Protein AF-A0A3D3URV8-F1 (afdb_monomer)

Radius of gyration: 14.53 Å; Cα contacts (8 Å, |Δi|>4): 110; chains: 1; bounding box: 37×33×40 Å

pLDDT: mean 91.56, std 10.28, range [40.22, 98.06]

Mean predicted aligned error: 4.38 Å

Nearest PDB structures (foldseek):
  3kn1-assembly1_A  TM=8.905E-01  e=1.229E-04  Homo sapiens

Structure (mmCIF, N/CA/C/O backbone):
data_AF-A0A3D3URV8-F1
#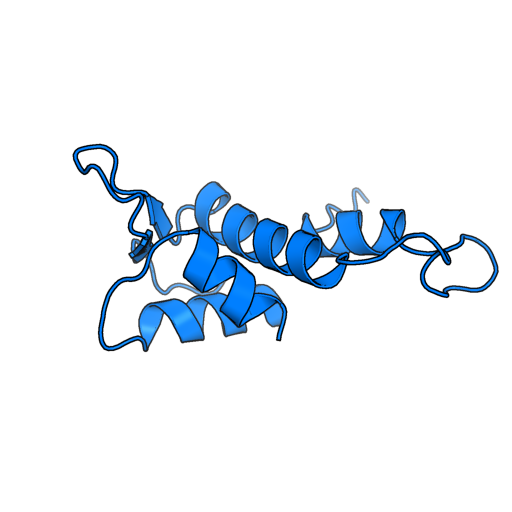
_entry.id   AF-A0A3D3URV8-F1
#
loop_
_atom_site.group_PDB
_atom_site.id
_atom_site.type_symbol
_atom_site.label_atom_id
_atom_site.label_alt_id
_atom_site.label_comp_id
_atom_site.label_asym_id
_atom_site.label_entity_id
_atom_site.label_seq_id
_atom_site.pdbx_PDB_ins_code
_atom_site.Cartn_x
_atom_site.Cartn_y
_atom_site.Cartn_z
_atom_site.occupancy
_atom_site.B_iso_or_equiv
_atom_site.auth_seq_id
_atom_site.auth_comp_id
_atom_site.auth_asym_id
_atom_site.auth_atom_id
_atom_site.pdbx_PDB_model_num
ATOM 1 N N . MET A 1 1 ? 6.564 -21.517 -14.582 1.00 40.22 1 MET A N 1
ATOM 2 C CA . MET A 1 1 ? 6.618 -20.739 -13.329 1.00 40.22 1 MET A CA 1
ATOM 3 C C . MET A 1 1 ? 5.796 -19.491 -13.571 1.00 40.22 1 MET A C 1
ATOM 5 O O . MET A 1 1 ? 6.180 -18.705 -14.425 1.00 40.22 1 MET A O 1
ATOM 9 N N . GLN A 1 2 ? 4.628 -19.362 -12.942 1.00 47.03 2 GLN A N 1
ATOM 10 C CA . GLN A 1 2 ? 3.900 -18.095 -12.953 1.00 47.03 2 GLN A CA 1
ATOM 11 C C . GLN A 1 2 ? 4.615 -17.201 -11.932 1.00 47.03 2 GLN A C 1
ATOM 13 O O . GLN A 1 2 ? 4.497 -17.445 -10.735 1.00 47.03 2 GLN A O 1
ATOM 18 N N . ASN A 1 3 ? 5.425 -16.246 -12.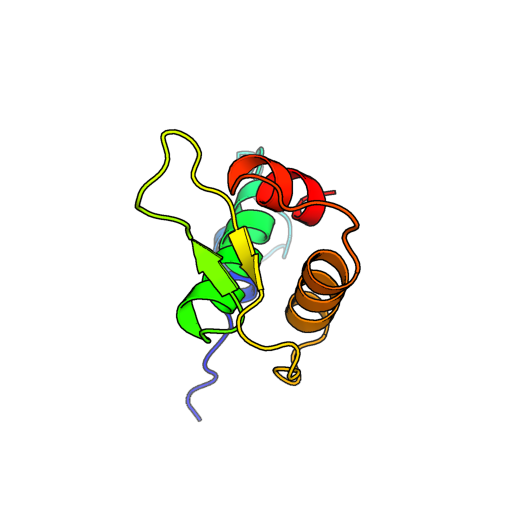391 1.00 59.62 3 ASN A N 1
ATOM 19 C CA . ASN A 1 3 ? 5.882 -15.155 -11.532 1.00 59.62 3 ASN A CA 1
ATOM 20 C C . ASN A 1 3 ? 4.673 -14.242 -11.337 1.00 59.62 3 ASN A C 1
ATOM 22 O O . ASN A 1 3 ? 4.390 -13.401 -12.187 1.00 59.62 3 ASN A O 1
ATOM 26 N N . THR A 1 4 ? 3.894 -14.487 -10.287 1.00 86.75 4 THR A N 1
ATOM 27 C CA . THR A 1 4 ? 2.833 -13.562 -9.895 1.00 86.75 4 THR A CA 1
ATOM 28 C C . THR A 1 4 ? 3.512 -12.365 -9.249 1.00 86.75 4 THR A C 1
ATOM 30 O O . THR A 1 4 ? 4.038 -12.483 -8.147 1.00 86.75 4 THR A O 1
ATOM 33 N N . LEU A 1 5 ? 3.564 -11.264 -9.990 1.00 92.00 5 LEU A N 1
ATOM 34 C CA . LEU A 1 5 ? 4.046 -9.980 -9.504 1.00 92.00 5 LEU A CA 1
ATOM 35 C C . LEU A 1 5 ? 2.998 -9.351 -8.584 1.00 92.00 5 LEU A C 1
ATOM 37 O O . LEU A 1 5 ? 1.799 -9.597 -8.733 1.00 92.00 5 LEU A O 1
ATOM 41 N N . PHE A 1 6 ? 3.454 -8.517 -7.659 1.00 93.88 6 PHE A N 1
ATOM 42 C CA . PHE A 1 6 ? 2.586 -7.606 -6.929 1.00 93.88 6 PHE A CA 1
ATOM 43 C C . PHE A 1 6 ? 2.193 -6.427 -7.830 1.00 93.88 6 PHE A C 1
ATOM 45 O O . PHE A 1 6 ? 2.959 -5.979 -8.683 1.00 93.88 6 PHE A O 1
ATOM 52 N N . LEU A 1 7 ? 1.018 -5.849 -7.592 1.00 94.62 7 LEU A N 1
ATOM 53 C CA . LEU A 1 7 ? 0.448 -4.737 -8.355 1.00 94.62 7 LEU A CA 1
ATOM 54 C C . LEU A 1 7 ? 1.410 -3.553 -8.487 1.00 94.62 7 LEU A C 1
ATOM 56 O O . LEU A 1 7 ? 1.428 -2.873 -9.509 1.00 94.62 7 LEU A O 1
ATOM 60 N N . HIS A 1 8 ? 2.201 -3.266 -7.453 1.00 95.00 8 HIS A N 1
ATOM 61 C CA . HIS A 1 8 ? 3.141 -2.149 -7.492 1.00 95.00 8 HIS A CA 1
ATOM 62 C C . HIS A 1 8 ? 4.319 -2.416 -8.445 1.00 95.00 8 HIS A C 1
ATOM 64 O O . HIS A 1 8 ? 4.804 -1.482 -9.084 1.00 95.00 8 HIS A O 1
ATOM 70 N N . GLU A 1 9 ? 4.730 -3.678 -8.590 1.00 94.56 9 GLU A N 1
ATOM 71 C CA . GLU A 1 9 ? 5.737 -4.123 -9.557 1.00 94.56 9 GLU A CA 1
ATOM 72 C C . GLU A 1 9 ? 5.160 -4.100 -10.977 1.00 94.56 9 GLU A C 1
ATOM 74 O O . GLU A 1 9 ? 5.804 -3.602 -11.898 1.00 94.56 9 GLU A O 1
ATOM 79 N N . GLU A 1 10 ? 3.915 -4.555 -11.155 1.00 93.81 10 GLU A N 1
ATOM 80 C CA . GLU A 1 10 ? 3.214 -4.494 -12.444 1.00 93.81 10 GLU A CA 1
ATOM 81 C C . GLU A 1 10 ? 3.044 -3.046 -12.926 1.00 93.81 10 GLU A C 1
ATOM 83 O O . GLU A 1 10 ? 3.328 -2.734 -14.083 1.00 93.81 10 GLU A O 1
ATOM 88 N N . ILE A 1 11 ? 2.643 -2.130 -12.037 1.00 92.69 11 ILE A N 1
ATOM 89 C CA . ILE A 1 11 ? 2.549 -0.699 -12.359 1.00 92.69 11 ILE A CA 1
ATOM 90 C C . ILE A 1 11 ? 3.918 -0.119 -12.705 1.00 92.69 11 ILE A C 1
ATOM 92 O O . ILE A 1 11 ? 4.008 0.703 -13.619 1.00 92.69 11 ILE A O 1
ATOM 96 N N . LEU A 1 12 ? 4.979 -0.521 -11.998 1.00 92.50 12 LEU A N 1
ATOM 97 C CA . LEU A 1 12 ? 6.326 -0.071 -12.326 1.00 92.50 12 LEU A CA 1
ATOM 98 C C . LEU A 1 12 ? 6.715 -0.520 -13.736 1.00 92.50 12 LEU A C 1
ATOM 100 O O . LEU A 1 12 ? 7.173 0.310 -14.511 1.00 92.50 12 LEU A O 1
ATOM 104 N N . LEU A 1 13 ? 6.466 -1.780 -14.101 1.00 92.94 13 LEU A N 1
ATOM 105 C CA . LEU A 1 13 ? 6.734 -2.275 -15.454 1.00 92.94 13 LEU A CA 1
ATOM 106 C C . LEU A 1 13 ? 5.976 -1.480 -16.521 1.00 92.94 13 LEU A C 1
ATOM 108 O O . LEU A 1 13 ? 6.565 -1.116 -17.531 1.00 92.94 13 LEU A O 1
ATOM 112 N N . LEU A 1 14 ? 4.711 -1.130 -16.271 1.00 91.12 14 LEU A N 1
ATOM 113 C CA . LEU A 1 14 ? 3.930 -0.277 -17.177 1.00 91.12 14 LEU A CA 1
ATOM 114 C C . LEU A 1 14 ? 4.473 1.158 -17.290 1.00 91.12 14 LEU A C 1
ATOM 116 O O . LEU A 1 14 ? 4.195 1.844 -18.273 1.00 91.12 14 LEU A O 1
ATOM 120 N N . ALA A 1 15 ? 5.200 1.640 -16.280 1.00 90.88 15 ALA A N 1
ATOM 121 C CA . ALA A 1 15 ? 5.784 2.979 -16.272 1.00 90.88 15 ALA A CA 1
ATOM 122 C C . ALA A 1 15 ? 7.161 3.046 -16.955 1.00 90.88 15 ALA A C 1
ATOM 124 O O . ALA A 1 15 ? 7.618 4.144 -17.300 1.00 90.88 15 ALA A O 1
ATOM 125 N N . LEU A 1 16 ? 7.830 1.904 -17.122 1.00 91.88 16 LEU A N 1
ATOM 126 C CA . LEU A 1 16 ? 9.155 1.813 -17.720 1.00 91.88 16 LEU A CA 1
ATOM 127 C C . LEU A 1 16 ? 9.075 1.757 -19.246 1.00 91.88 16 LEU A C 1
ATOM 129 O O . LEU A 1 16 ? 8.121 1.256 -19.833 1.00 91.88 16 LEU A O 1
ATOM 133 N N . ARG A 1 17 ? 10.113 2.277 -19.896 1.00 90.56 17 ARG A N 1
ATOM 134 C CA . ARG A 1 17 ? 10.396 1.969 -21.295 1.00 90.56 17 ARG A CA 1
ATOM 135 C C . ARG A 1 17 ? 11.089 0.614 -21.386 1.00 90.56 17 ARG A C 1
ATOM 137 O O . ARG A 1 17 ? 12.023 0.365 -20.622 1.00 90.56 17 ARG A O 1
ATOM 144 N N . ASP A 1 18 ? 10.667 -0.199 -22.349 1.00 90.00 18 ASP A N 1
ATOM 145 C CA . ASP A 1 18 ? 11.108 -1.591 -22.492 1.00 90.00 18 ASP A CA 1
ATOM 146 C C . ASP A 1 18 ? 12.629 -1.740 -22.662 1.00 90.00 18 ASP A C 1
ATOM 148 O O . ASP A 1 18 ? 13.224 -2.646 -22.082 1.0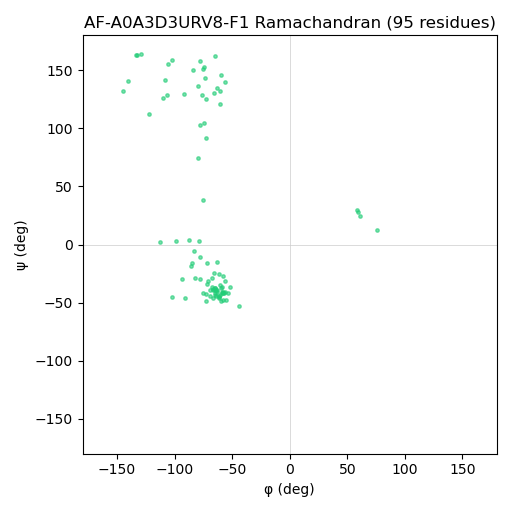0 90.00 18 ASP A O 1
ATOM 152 N N . GLU A 1 19 ? 13.270 -0.860 -23.440 1.00 93.56 19 GLU A N 1
ATOM 153 C CA . GLU A 1 19 ? 14.700 -0.980 -23.758 1.00 93.56 19 GLU A CA 1
ATOM 154 C C . GLU A 1 19 ? 15.590 -0.227 -22.769 1.00 93.56 19 GLU A C 1
ATOM 156 O O . GLU A 1 19 ? 16.607 -0.750 -22.314 1.00 93.56 19 GLU A O 1
ATOM 161 N N . GLU A 1 20 ? 15.237 1.015 -22.432 1.00 92.12 20 GLU A N 1
ATOM 162 C CA . GLU A 1 20 ? 16.109 1.869 -21.626 1.00 92.12 20 GLU A CA 1
ATOM 163 C C . GLU A 1 20 ? 15.948 1.641 -20.118 1.00 92.12 20 GLU A C 1
ATOM 165 O O . GLU A 1 20 ? 16.784 2.110 -19.346 1.00 92.12 20 GLU A O 1
ATOM 170 N N . GLY A 1 21 ? 14.864 0.989 -19.674 1.00 89.88 21 GLY A N 1
ATOM 171 C CA . GLY A 1 21 ? 14.567 0.812 -18.248 1.00 89.88 21 GLY A CA 1
ATOM 172 C C . GLY A 1 21 ? 14.376 2.140 -17.505 1.00 89.88 21 GLY A C 1
ATOM 173 O O . GLY A 1 21 ? 14.602 2.229 -16.299 1.00 89.88 21 GLY A O 1
ATOM 174 N N . THR A 1 22 ? 13.993 3.197 -18.226 1.00 90.88 22 THR A N 1
ATOM 175 C CA . THR A 1 22 ? 13.736 4.533 -17.671 1.00 90.88 22 THR A CA 1
ATOM 176 C C . THR A 1 22 ? 12.242 4.815 -17.625 1.00 90.88 22 THR A C 1
ATOM 178 O O . THR A 1 22 ? 11.472 4.246 -18.394 1.00 90.88 22 THR A O 1
ATOM 181 N N . ILE A 1 23 ? 11.814 5.711 -16.734 1.00 89.94 23 ILE A N 1
ATOM 182 C CA . ILE A 1 23 ? 10.408 6.124 -16.668 1.00 89.94 23 ILE A CA 1
ATOM 183 C C . ILE A 1 23 ? 10.041 6.876 -17.954 1.00 89.94 23 ILE A C 1
ATOM 185 O O . ILE A 1 23 ? 10.737 7.810 -18.366 1.00 89.94 23 ILE A O 1
ATOM 189 N N . ALA A 1 24 ? 8.935 6.485 -18.590 1.00 83.25 24 ALA A N 1
ATOM 190 C CA . ALA A 1 24 ? 8.428 7.165 -19.775 1.00 83.25 24 ALA A CA 1
ATOM 191 C C . ALA A 1 24 ? 8.183 8.659 -19.485 1.00 83.25 24 ALA A C 1
ATOM 193 O O . ALA A 1 24 ? 7.677 9.035 -18.432 1.00 83.25 24 ALA A O 1
ATOM 194 N N . SER A 1 25 ? 8.511 9.538 -20.434 1.00 67.56 25 SER A N 1
ATOM 195 C CA . SER A 1 25 ? 8.544 11.001 -20.241 1.00 67.56 25 SER A CA 1
ATOM 196 C C . SER A 1 25 ? 7.183 11.632 -19.896 1.00 67.56 25 SER A C 1
ATOM 198 O O . SER A 1 25 ? 7.140 12.774 -19.449 1.00 67.56 25 SER A O 1
ATOM 200 N N . GLY A 1 26 ? 6.083 10.896 -20.100 1.00 65.69 26 GLY A N 1
ATOM 201 C CA . GLY A 1 26 ? 4.719 11.259 -19.693 1.00 65.69 26 GLY A CA 1
ATOM 202 C C . GLY A 1 26 ? 4.243 10.607 -18.388 1.00 65.69 26 GLY A C 1
ATOM 203 O O . GLY A 1 26 ? 3.099 10.809 -17.998 1.00 65.69 26 GLY A O 1
ATOM 204 N N . GLY A 1 27 ? 5.095 9.833 -17.709 1.00 63.53 27 GLY A N 1
ATOM 205 C CA . GLY A 1 27 ? 4.827 9.139 -16.445 1.00 63.53 27 GLY A CA 1
ATOM 206 C C . GLY A 1 27 ? 4.827 10.063 -15.226 1.00 63.53 27 GLY A C 1
ATOM 207 O O . GLY A 1 27 ? 5.335 9.706 -14.163 1.00 63.53 27 GLY A O 1
ATOM 208 N N . THR A 1 28 ? 4.297 11.277 -15.355 1.00 69.50 28 THR A N 1
ATOM 209 C CA . THR A 1 28 ? 4.076 12.165 -14.214 1.00 69.50 28 THR A CA 1
ATOM 210 C C . THR A 1 28 ? 3.121 11.475 -13.236 1.00 69.50 28 THR A C 1
ATOM 212 O O . THR A 1 28 ? 2.081 10.964 -13.636 1.00 69.50 28 THR A O 1
ATOM 215 N N . MET A 1 29 ? 3.462 11.467 -11.943 1.00 83.50 29 MET A N 1
ATOM 216 C CA . MET A 1 29 ? 2.672 10.864 -10.851 1.00 83.50 29 MET A CA 1
ATOM 217 C C . MET A 1 29 ? 2.707 9.327 -10.725 1.00 83.50 29 MET A C 1
ATOM 219 O O . MET A 1 29 ? 1.935 8.787 -9.932 1.00 83.50 29 MET A O 1
ATOM 223 N N . TYR A 1 30 ? 3.615 8.607 -11.400 1.00 89.75 30 TYR A N 1
ATOM 224 C CA . TYR A 1 30 ? 3.719 7.141 -11.244 1.00 89.75 30 TYR A CA 1
ATOM 225 C C . TYR A 1 30 ? 3.931 6.701 -9.780 1.00 89.75 30 TYR A C 1
ATOM 227 O O . TYR A 1 30 ? 3.403 5.678 -9.357 1.00 89.75 30 TYR A O 1
ATOM 235 N N . GLN A 1 31 ? 4.612 7.517 -8.968 1.00 92.31 31 GLN A N 1
ATOM 236 C CA . GLN A 1 31 ? 4.798 7.281 -7.531 1.00 92.31 31 GLN A CA 1
ATOM 237 C C . GLN A 1 31 ? 3.465 7.189 -6.771 1.00 92.31 31 GLN A C 1
ATOM 239 O O . GLN A 1 31 ? 3.317 6.362 -5.876 1.00 92.31 31 GLN A O 1
ATOM 244 N N . TYR A 1 32 ? 2.465 7.989 -7.155 1.00 94.88 32 TYR A N 1
ATOM 245 C CA . TYR A 1 32 ? 1.122 7.909 -6.577 1.00 94.88 32 TYR A CA 1
ATOM 246 C C . TYR A 1 32 ? 0.379 6.653 -7.032 1.00 94.88 32 TYR A C 1
ATOM 248 O O . TYR A 1 32 ? -0.371 6.082 -6.243 1.00 94.88 32 TYR A O 1
ATOM 256 N N . ALA A 1 33 ? 0.597 6.201 -8.270 1.00 94.12 33 ALA A N 1
ATOM 257 C CA . ALA A 1 33 ? 0.052 4.933 -8.746 1.00 94.12 33 ALA A CA 1
ATOM 258 C C . ALA A 1 33 ? 0.662 3.747 -7.978 1.00 94.12 33 ALA A C 1
ATOM 260 O O . ALA A 1 33 ? -0.078 2.892 -7.499 1.00 94.12 33 ALA A O 1
ATOM 261 N N . ILE A 1 34 ? 1.982 3.758 -7.757 1.00 95.44 34 ILE A N 1
ATOM 262 C CA . ILE A 1 34 ? 2.683 2.785 -6.905 1.00 95.44 34 ILE A CA 1
ATOM 263 C C . ILE A 1 34 ? 2.145 2.833 -5.470 1.00 95.44 34 ILE A C 1
ATOM 265 O O . ILE A 1 34 ? 1.774 1.801 -4.918 1.00 95.44 34 ILE A O 1
ATOM 269 N N . GLY A 1 35 ? 2.018 4.024 -4.875 1.00 96.81 35 GLY A N 1
ATOM 270 C CA . GLY A 1 35 ? 1.452 4.184 -3.533 1.00 96.81 35 GLY A CA 1
ATOM 271 C C . GLY A 1 35 ? 0.014 3.661 -3.424 1.00 96.81 35 GLY A C 1
ATOM 272 O O . GLY A 1 35 ? -0.359 3.053 -2.422 1.00 96.81 35 GLY A O 1
ATOM 273 N N . ALA A 1 36 ? -0.800 3.845 -4.465 1.00 96.19 36 ALA A N 1
ATOM 274 C CA . ALA A 1 36 ? -2.147 3.290 -4.524 1.00 96.19 36 ALA A CA 1
ATOM 275 C C . ALA A 1 36 ? -2.142 1.763 -4.671 1.00 96.19 36 ALA A C 1
ATOM 277 O O . ALA A 1 36 ? -2.948 1.106 -4.014 1.00 96.19 36 ALA A O 1
ATOM 278 N N . ALA A 1 37 ? -1.228 1.197 -5.462 1.00 97.00 37 ALA A N 1
ATOM 279 C CA . ALA A 1 37 ? -1.067 -0.248 -5.578 1.00 97.00 37 ALA A CA 1
ATOM 280 C C . ALA A 1 37 ? -0.624 -0.890 -4.263 1.00 97.00 37 ALA A C 1
ATOM 282 O O . ALA A 1 37 ? -1.236 -1.865 -3.849 1.00 97.00 37 ALA A O 1
ATOM 283 N N . LEU A 1 38 ? 0.340 -0.305 -3.546 1.00 97.62 38 LEU A N 1
ATOM 284 C CA . LEU A 1 38 ? 0.743 -0.785 -2.218 1.00 97.62 38 LEU A CA 1
ATOM 285 C C . LEU A 1 38 ? -0.443 -0.800 -1.241 1.00 97.62 38 LEU A C 1
ATOM 287 O O . LEU A 1 38 ? -0.649 -1.760 -0.503 1.00 97.62 38 LEU A O 1
ATOM 291 N N . LEU A 1 39 ? -1.281 0.241 -1.265 1.00 97.62 39 LEU A N 1
ATOM 292 C CA . LEU A 1 39 ? -2.494 0.276 -0.448 1.00 97.62 39 LEU A CA 1
ATOM 293 C C . LEU A 1 39 ? -3.538 -0.761 -0.902 1.00 97.62 39 LEU A C 1
ATOM 295 O O . LEU A 1 39 ? -4.226 -1.344 -0.063 1.00 97.62 39 LEU A O 1
ATOM 299 N N . ALA A 1 40 ? -3.658 -0.995 -2.210 1.00 97.31 40 ALA A N 1
ATOM 300 C CA . ALA A 1 40 ? -4.545 -2.006 -2.776 1.00 97.31 40 ALA A CA 1
ATOM 301 C C . ALA A 1 40 ? -4.101 -3.427 -2.402 1.00 97.31 40 ALA A C 1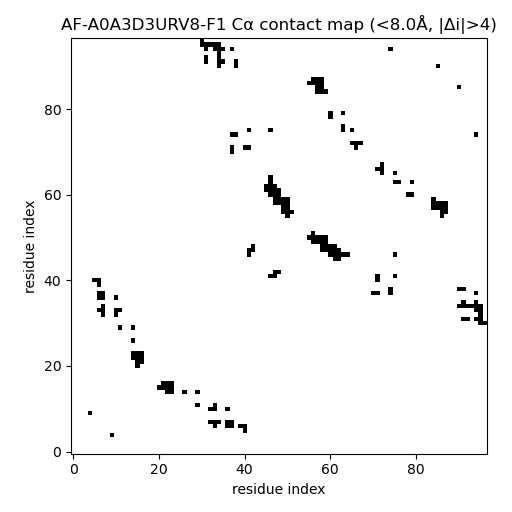
ATOM 303 O O . ALA A 1 40 ? -4.952 -4.233 -2.040 1.00 97.31 40 ALA A O 1
ATOM 304 N N . GLU A 1 41 ? -2.798 -3.712 -2.390 1.00 97.06 41 GLU A N 1
ATOM 305 C CA . GLU A 1 41 ? -2.248 -4.994 -1.938 1.00 97.06 41 GLU A CA 1
ATOM 306 C C . GLU A 1 41 ? -2.650 -5.300 -0.499 1.00 97.06 41 GLU A C 1
ATOM 308 O O . GLU A 1 41 ? -3.184 -6.370 -0.202 1.00 97.06 41 GLU A O 1
ATOM 313 N N . LEU A 1 42 ? -2.499 -4.325 0.400 1.00 97.62 42 LEU A N 1
ATOM 314 C CA . LEU A 1 42 ? -2.926 -4.466 1.793 1.00 97.62 42 LEU A CA 1
ATOM 315 C C . LEU A 1 42 ? -4.435 -4.724 1.917 1.00 97.62 42 LEU A C 1
ATOM 317 O O . LEU A 1 42 ? -4.873 -5.451 2.813 1.00 97.62 42 LEU A O 1
ATOM 321 N N . LEU A 1 43 ? -5.243 -4.129 1.038 1.00 97.12 43 LEU A N 1
ATOM 322 C CA . LEU A 1 43 ? -6.692 -4.319 1.027 1.00 97.12 43 LEU A CA 1
ATOM 323 C C . LEU A 1 43 ? -7.075 -5.711 0.500 1.00 97.12 43 LEU A C 1
ATOM 325 O O . LEU A 1 43 ? -7.857 -6.417 1.137 1.00 97.12 43 LEU A O 1
ATOM 329 N N . LEU A 1 44 ? -6.511 -6.125 -0.638 1.00 96.06 44 LEU A N 1
ATOM 330 C CA . LEU A 1 44 ? -6.782 -7.414 -1.286 1.00 96.06 44 LEU A CA 1
ATOM 331 C C . LEU A 1 44 ? -6.313 -8.592 -0.423 1.00 96.06 44 LEU A C 1
ATOM 333 O O . LEU A 1 44 ? -7.014 -9.597 -0.299 1.00 96.06 44 LEU A O 1
ATOM 337 N N . SER A 1 45 ? -5.179 -8.427 0.257 1.00 95.81 45 SER A N 1
ATOM 338 C CA . SER A 1 45 ? -4.634 -9.381 1.231 1.00 95.81 45 SER A CA 1
ATOM 339 C C . SER A 1 45 ? -5.307 -9.326 2.611 1.00 95.81 45 SER A C 1
ATOM 341 O O . SER A 1 45 ? -4.906 -10.053 3.528 1.00 95.81 45 SER A O 1
ATOM 343 N N . LYS A 1 46 ? -6.336 -8.483 2.785 1.00 97.31 46 LYS A N 1
ATOM 344 C CA . LYS A 1 46 ? -7.110 -8.321 4.029 1.00 97.31 46 LYS A CA 1
ATOM 345 C C . LYS A 1 46 ? -6.264 -7.919 5.245 1.00 97.31 46 LYS A C 1
ATOM 347 O O . LYS A 1 46 ? -6.599 -8.262 6.378 1.00 97.31 46 LYS A O 1
ATOM 352 N N . ARG A 1 47 ? -5.163 -7.194 5.032 1.00 97.69 47 ARG A N 1
ATOM 353 C CA . ARG A 1 47 ? -4.391 -6.551 6.112 1.00 97.69 47 ARG A CA 1
ATOM 354 C C . ARG A 1 47 ? -5.057 -5.276 6.597 1.00 97.69 47 ARG A C 1
ATOM 356 O O . ARG A 1 47 ? -4.956 -4.939 7.776 1.00 97.69 47 ARG A O 1
ATOM 363 N N . ILE A 1 48 ? -5.783 -4.609 5.707 1.00 97.88 48 ILE A N 1
ATOM 364 C CA . ILE A 1 48 ? -6.581 -3.428 6.018 1.00 97.88 48 ILE A CA 1
ATOM 365 C C . ILE A 1 48 ? -8.009 -3.572 5.498 1.00 97.88 48 ILE A C 1
ATOM 367 O O . ILE A 1 48 ? -8.299 -4.380 4.619 1.00 97.88 48 ILE A O 1
ATOM 371 N N . GLU A 1 49 ? -8.889 -2.723 6.009 1.00 97.19 49 GLU A N 1
ATOM 372 C CA . GLU A 1 49 ? -10.234 -2.512 5.487 1.00 97.19 49 GLU A CA 1
ATOM 373 C C . GLU A 1 49 ? -10.529 -1.013 5.371 1.00 97.19 49 GLU A C 1
ATOM 375 O O . GLU A 1 49 ? -9.862 -0.170 5.981 1.00 97.19 49 GLU A O 1
ATOM 380 N N . VAL A 1 50 ? -11.559 -0.680 4.596 1.00 96.12 50 VAL A N 1
ATOM 381 C CA . VAL A 1 50 ? -12.037 0.695 4.442 1.00 96.12 50 VAL A CA 1
ATOM 382 C C . VAL A 1 50 ? -13.393 0.835 5.110 1.00 96.12 50 VAL A C 1
ATOM 384 O O . VAL A 1 50 ? -14.336 0.117 4.775 1.00 96.12 50 VAL A O 1
ATOM 387 N N . GLU A 1 51 ? -13.508 1.805 6.014 1.00 93.69 51 GLU A N 1
ATOM 388 C CA . GLU A 1 51 ? -14.760 2.129 6.688 1.00 93.69 51 GLU A CA 1
ATOM 389 C C . GLU A 1 51 ? -15.830 2.544 5.661 1.00 93.69 51 GLU A C 1
ATOM 391 O O . GLU A 1 51 ? -15.659 3.506 4.903 1.00 93.69 51 GLU A O 1
ATOM 396 N N . GLN A 1 52 ? -16.948 1.811 5.629 1.00 87.88 52 GLN A N 1
ATOM 397 C CA . GLN A 1 52 ? -18.021 2.044 4.656 1.00 87.88 52 GLN A CA 1
ATOM 398 C C . GLN A 1 52 ? -19.120 2.976 5.170 1.00 87.88 52 GLN A C 1
ATOM 400 O O . GLN A 1 52 ? -19.718 3.695 4.372 1.00 87.88 52 GLN A O 1
ATOM 405 N N . SER A 1 53 ? -19.360 2.995 6.482 1.00 80.50 53 SER A N 1
ATOM 406 C CA . SER A 1 53 ? -20.475 3.703 7.127 1.00 80.50 53 SER A CA 1
ATOM 407 C C . SER A 1 53 ? -20.275 5.217 7.277 1.00 80.50 53 SER A C 1
ATOM 409 O O . SER A 1 53 ? -21.216 5.926 7.627 1.00 80.50 53 SER A O 1
ATOM 411 N N . GLY A 1 54 ? -19.070 5.734 7.024 1.00 78.56 54 GLY A N 1
ATOM 412 C CA . GLY A 1 54 ? -18.727 7.145 7.196 1.00 78.56 54 GLY A CA 1
ATOM 413 C C . GLY A 1 54 ? -18.669 7.949 5.892 1.00 78.56 54 GLY A C 1
ATOM 414 O O . GLY A 1 54 ? -18.406 7.422 4.813 1.00 78.56 54 GLY A O 1
ATOM 415 N N . LYS A 1 55 ? -18.804 9.283 6.004 1.00 82.88 55 LYS A N 1
ATOM 416 C CA . LYS A 1 55 ? -18.506 10.222 4.895 1.00 82.88 55 LYS A CA 1
ATOM 417 C C . LYS A 1 55 ? -17.038 10.163 4.455 1.00 82.88 55 LYS A C 1
ATOM 419 O O . LYS A 1 55 ? -16.714 10.533 3.332 1.00 82.88 55 LYS A O 1
ATOM 424 N N . ARG A 1 56 ? -16.140 9.752 5.355 1.00 88.69 56 ARG A N 1
ATOM 425 C CA . ARG A 1 56 ? -14.700 9.630 5.106 1.00 88.69 56 ARG A CA 1
ATOM 426 C C . ARG A 1 56 ? -14.333 8.156 4.987 1.00 88.69 56 ARG A C 1
ATOM 428 O O . ARG A 1 56 ? -14.631 7.384 5.889 1.00 88.69 56 ARG A O 1
ATOM 435 N N . LYS A 1 57 ? -13.633 7.798 3.911 1.00 92.69 57 LYS A N 1
ATOM 436 C CA . LYS A 1 57 ? -13.098 6.450 3.676 1.00 92.69 57 LYS A CA 1
ATOM 437 C C . LYS A 1 57 ? -11.811 6.247 4.478 1.00 92.69 57 LYS A C 1
ATOM 439 O O . LYS A 1 57 ? -10.710 6.367 3.939 1.00 92.69 57 LYS A O 1
ATOM 444 N N . LEU A 1 58 ? -11.968 6.073 5.791 1.00 95.94 58 LEU A N 1
ATOM 445 C CA . LEU A 1 58 ? -10.872 5.802 6.722 1.00 95.94 58 LEU A CA 1
ATOM 446 C C . LEU A 1 58 ? -10.379 4.366 6.561 1.00 95.94 58 LEU A C 1
ATOM 448 O O . LEU A 1 58 ? -11.175 3.459 6.332 1.00 95.94 58 LEU A O 1
ATOM 452 N N . VAL A 1 59 ?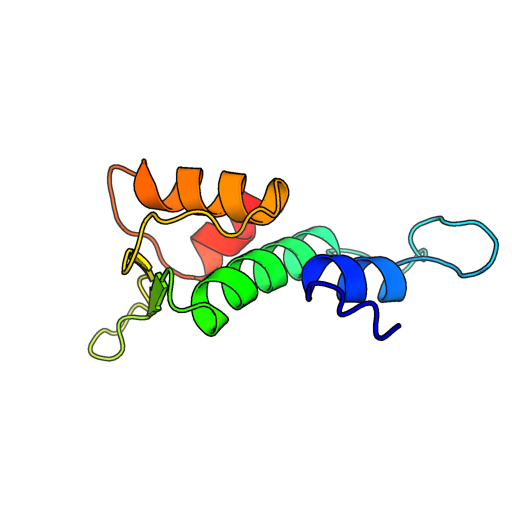 -9.071 4.181 6.705 1.00 97.12 59 VAL A N 1
ATOM 453 C CA . VAL A 1 59 ? -8.433 2.864 6.699 1.00 97.12 59 VAL A CA 1
ATOM 454 C C . VAL A 1 59 ? -8.332 2.336 8.127 1.00 97.12 59 VAL A C 1
ATOM 456 O O . VAL A 1 59 ? -7.827 3.041 9.009 1.00 97.12 59 VAL A O 1
ATOM 459 N N . ASN A 1 60 ? -8.783 1.101 8.338 1.00 96.38 60 ASN A N 1
ATOM 460 C CA . ASN A 1 60 ? -8.588 0.355 9.578 1.00 96.38 60 ASN A CA 1
ATOM 461 C C . ASN A 1 60 ? -7.578 -0.769 9.346 1.00 96.38 60 ASN A C 1
ATOM 463 O O . ASN A 1 60 ? -7.594 -1.421 8.303 1.00 96.38 60 ASN A O 1
ATOM 467 N N . LEU A 1 61 ? -6.724 -1.008 10.337 1.00 97.31 61 LEU A N 1
ATOM 468 C CA . LEU A 1 61 ? -5.867 -2.184 10.367 1.00 97.31 61 LEU A CA 1
ATOM 469 C C . LEU A 1 61 ? -6.701 -3.404 10.777 1.00 97.31 61 LEU A C 1
ATOM 471 O O . LEU A 1 61 ? -7.371 -3.365 11.807 1.00 97.31 61 LEU A O 1
ATOM 475 N N . VAL A 1 62 ? -6.626 -4.474 9.990 1.00 97.69 62 VAL A N 1
ATOM 476 C CA . VAL A 1 62 ? -7.292 -5.760 10.254 1.00 97.69 62 VAL A CA 1
ATOM 477 C C . VAL A 1 62 ? -6.292 -6.780 10.790 1.00 97.69 62 VAL A C 1
ATOM 479 O O . VAL A 1 62 ? -6.580 -7.470 11.764 1.00 97.69 62 VAL A O 1
ATOM 482 N N . SER A 1 63 ? -5.107 -6.867 10.180 1.00 97.19 63 SER A N 1
ATOM 483 C CA . SER A 1 63 ? -4.053 -7.796 10.593 1.00 97.19 63 SER A CA 1
ATOM 484 C C . SER A 1 63 ? -2.664 -7.183 10.392 1.00 97.19 63 SER A C 1
ATOM 486 O O . SER A 1 63 ? -2.396 -6.669 9.306 1.00 97.19 63 SER A O 1
ATOM 488 N N . PRO A 1 64 ? -1.766 -7.254 11.395 1.00 95.56 64 PRO A N 1
ATOM 489 C CA . PRO A 1 64 ? -0.381 -6.803 11.277 1.00 95.56 64 PRO A CA 1
ATOM 490 C C . PRO A 1 64 ? 0.573 -7.887 10.744 1.00 95.56 64 PRO A C 1
ATOM 492 O O . PRO A 1 64 ? 1.780 -7.670 10.732 1.00 95.56 64 PRO A O 1
ATOM 495 N N . THR A 1 65 ? 0.075 -9.072 10.371 1.00 97.19 65 THR A N 1
ATOM 496 C CA . THR A 1 65 ? 0.923 -10.164 9.866 1.00 97.19 65 THR A CA 1
ATOM 497 C C . THR A 1 65 ? 1.610 -9.754 8.568 1.00 97.19 65 THR A C 1
ATOM 499 O O . THR A 1 65 ? 0.953 -9.235 7.668 1.00 97.19 65 THR A O 1
ATOM 502 N N . LEU A 1 66 ? 2.905 -10.033 8.453 1.00 94.69 66 LEU A N 1
ATOM 503 C CA . LEU A 1 66 ? 3.685 -9.724 7.258 1.00 94.69 66 LEU A CA 1
ATOM 504 C C . LEU A 1 66 ? 3.214 -10.533 6.033 1.00 94.69 66 LEU A C 1
ATOM 506 O O . LEU A 1 66 ? 2.456 -11.507 6.156 1.00 94.69 66 LEU A O 1
ATOM 510 N N . LEU A 1 67 ? 3.596 -10.064 4.852 1.00 91.00 67 LEU A N 1
ATOM 511 C CA . LEU A 1 67 ? 3.331 -10.673 3.547 1.00 91.00 67 LEU A CA 1
ATOM 512 C C . LEU A 1 67 ? 4.606 -11.184 2.865 1.00 91.00 67 LEU A C 1
ATOM 514 O O . LEU A 1 67 ? 4.508 -11.710 1.759 1.00 91.00 67 LEU A O 1
ATOM 518 N N . ASP A 1 68 ? 5.759 -11.057 3.529 1.00 92.88 68 ASP A N 1
ATOM 519 C CA . ASP A 1 68 ? 7.081 -11.418 3.010 1.00 92.88 68 ASP A CA 1
ATOM 520 C C . ASP A 1 68 ? 7.445 -10.645 1.725 1.00 92.88 68 ASP A C 1
ATOM 522 O O . ASP A 1 68 ? 8.237 -11.106 0.903 1.00 92.88 68 ASP A O 1
ATOM 526 N N . GLU A 1 69 ? 6.888 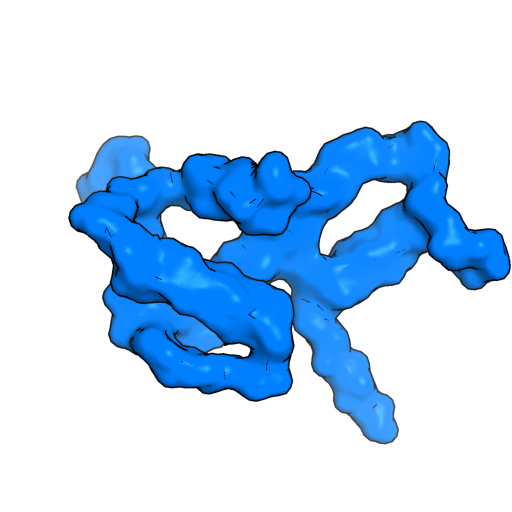-9.437 1.573 1.00 94.25 69 GLU A N 1
ATOM 527 C CA . GLU A 1 69 ? 7.237 -8.474 0.526 1.00 94.25 69 GLU A CA 1
ATOM 528 C C . GLU A 1 69 ? 7.686 -7.167 1.206 1.00 94.25 69 GLU A C 1
ATOM 530 O O . GLU A 1 69 ? 6.871 -6.506 1.862 1.00 94.25 69 GLU A O 1
ATOM 535 N N . PRO A 1 70 ? 8.978 -6.795 1.107 1.00 95.19 70 PRO A N 1
ATOM 536 C CA . PRO A 1 70 ? 9.557 -5.707 1.888 1.00 95.19 70 PRO A CA 1
ATOM 537 C C . PRO A 1 70 ? 8.826 -4.360 1.808 1.00 95.19 70 PRO A C 1
ATOM 539 O O . PRO A 1 70 ? 8.683 -3.698 2.839 1.00 95.19 70 PRO A O 1
ATOM 542 N N . LEU A 1 71 ? 8.370 -3.927 0.626 1.00 95.31 71 LEU A N 1
ATOM 543 C CA . LEU A 1 71 ? 7.755 -2.601 0.463 1.00 95.31 71 LEU A CA 1
ATOM 544 C C . LEU A 1 71 ? 6.334 -2.548 1.033 1.00 95.31 71 LEU A C 1
ATOM 546 O O . LEU A 1 71 ? 5.949 -1.579 1.699 1.00 95.31 71 LEU A O 1
ATOM 550 N N . VAL A 1 72 ? 5.550 -3.592 0.803 1.00 96.69 72 VAL A N 1
ATOM 551 C CA . VAL A 1 72 ? 4.207 -3.784 1.338 1.00 96.69 72 VAL A CA 1
ATOM 552 C C . VAL A 1 72 ? 4.283 -3.933 2.856 1.00 96.69 72 VAL A C 1
ATOM 554 O O . VAL A 1 72 ? 3.490 -3.301 3.557 1.00 96.69 72 VAL A O 1
ATOM 557 N N . ASP A 1 73 ? 5.261 -4.672 3.382 1.00 97.38 73 ASP A N 1
ATOM 558 C CA . ASP A 1 73 ? 5.472 -4.844 4.822 1.00 97.38 73 ASP A CA 1
ATOM 559 C C . ASP A 1 73 ? 5.904 -3.542 5.509 1.00 97.38 73 ASP A C 1
ATOM 561 O O . ASP A 1 73 ? 5.414 -3.215 6.598 1.00 97.38 73 ASP A O 1
ATOM 565 N N . GLU A 1 74 ? 6.742 -2.729 4.861 1.00 97.50 74 GLU A N 1
ATOM 566 C CA . GLU A 1 74 ? 7.058 -1.384 5.344 1.00 97.50 74 GLU A CA 1
ATOM 567 C C . GLU A 1 74 ? 5.794 -0.507 5.399 1.00 97.50 74 GLU A C 1
ATOM 569 O O . GLU A 1 74 ? 5.528 0.180 6.396 1.00 97.50 74 GLU A O 1
ATOM 574 N N . CYS A 1 75 ? 4.971 -0.548 4.347 1.00 97.62 75 CYS A N 1
ATOM 575 C CA . CYS A 1 75 ? 3.718 0.200 4.283 1.00 97.62 75 CYS A CA 1
ATOM 576 C C . CYS A 1 75 ? 2.711 -0.270 5.341 1.00 97.62 75 CYS A C 1
ATOM 578 O O . CYS A 1 75 ? 2.068 0.561 5.993 1.00 97.62 75 CYS A O 1
ATOM 580 N N . LEU A 1 76 ? 2.623 -1.578 5.587 1.00 98.06 76 LEU A N 1
ATOM 581 C CA . LEU A 1 76 ? 1.835 -2.148 6.675 1.00 98.06 76 LEU A CA 1
ATOM 582 C C . LEU A 1 76 ? 2.336 -1.649 8.033 1.00 98.06 76 LEU A C 1
ATOM 584 O O . LEU A 1 76 ? 1.534 -1.231 8.871 1.00 98.06 76 LEU A O 1
ATOM 588 N N . GLY A 1 77 ? 3.654 -1.603 8.231 1.00 97.69 77 GLY A N 1
ATOM 589 C CA . GLY A 1 77 ? 4.285 -1.035 9.420 1.00 97.69 77 GLY A CA 1
ATOM 590 C C . GLY A 1 77 ? 3.903 0.430 9.657 1.00 97.69 77 GLY A C 1
ATOM 591 O O . GLY A 1 77 ? 3.585 0.817 10.788 1.00 97.69 77 GLY A O 1
ATOM 592 N N . LYS A 1 78 ? 3.843 1.248 8.596 1.00 97.38 78 LYS A N 1
ATOM 593 C CA . LYS A 1 78 ? 3.372 2.646 8.661 1.00 97.38 78 LYS A CA 1
ATOM 594 C C . LYS A 1 78 ? 1.903 2.743 9.083 1.00 97.38 78 LYS A C 1
ATOM 596 O O . LYS A 1 78 ? 1.561 3.616 9.880 1.00 97.38 78 LYS A O 1
ATOM 601 N N . VAL A 1 79 ? 1.037 1.858 8.581 1.00 97.44 79 VAL A N 1
ATOM 602 C CA . VAL A 1 79 ? -0.379 1.803 8.992 1.00 97.44 79 VAL A CA 1
ATOM 603 C C . VAL A 1 79 ? -0.512 1.365 10.449 1.00 97.44 79 VAL A C 1
ATOM 605 O O . VAL A 1 79 ? -1.220 2.015 11.218 1.00 97.44 79 VAL A O 1
ATOM 608 N N . ASN A 1 80 ? 0.206 0.314 10.843 1.00 97.38 80 ASN A N 1
ATOM 609 C CA . ASN A 1 80 ? 0.152 -0.271 12.180 1.00 97.38 80 ASN A CA 1
ATOM 610 C C . ASN A 1 80 ? 0.670 0.680 13.273 1.00 97.38 80 ASN A C 1
ATOM 612 O O . ASN A 1 80 ? 0.091 0.776 14.351 1.00 97.38 80 ASN A O 1
ATOM 616 N N . SER A 1 81 ? 1.737 1.428 12.991 1.00 96.94 81 SER A N 1
ATOM 617 C CA . SER A 1 81 ? 2.356 2.351 13.955 1.00 96.94 81 SER A CA 1
ATOM 618 C C . SER A 1 81 ? 1.678 3.727 14.044 1.00 96.94 81 SER A C 1
ATOM 620 O O . SER A 1 81 ? 2.043 4.555 14.888 1.00 96.94 81 SER A O 1
ATOM 622 N N . ALA A 1 82 ? 0.689 4.018 13.196 1.00 96.94 82 ALA A N 1
ATOM 623 C CA . ALA A 1 82 ? 0.079 5.338 13.156 1.00 96.94 82 ALA A CA 1
ATOM 624 C C . ALA A 1 82 ? -0.821 5.618 14.366 1.00 96.94 82 ALA A C 1
ATOM 626 O O . ALA A 1 82 ? -1.819 4.948 14.611 1.00 96.94 82 ALA A O 1
ATOM 627 N N . LYS A 1 83 ? -0.543 6.732 15.059 1.00 94.88 83 LYS A N 1
ATOM 628 C CA . LYS A 1 83 ? -1.328 7.199 16.221 1.00 94.88 83 LYS A CA 1
ATOM 629 C C . LYS A 1 83 ? -2.810 7.444 15.917 1.00 94.88 83 LYS A C 1
ATOM 631 O O . LYS A 1 83 ? -3.632 7.456 16.829 1.00 94.88 83 LYS A O 1
ATOM 636 N N . ARG A 1 84 ? -3.147 7.758 14.662 1.00 94.62 84 ARG A N 1
ATOM 637 C CA . ARG A 1 84 ? -4.515 8.049 14.215 1.00 94.62 84 ARG A CA 1
ATOM 638 C C . ARG A 1 84 ? -4.762 7.443 12.841 1.00 94.62 84 ARG A C 1
ATOM 640 O O . ARG A 1 84 ? -3.911 7.550 11.957 1.00 94.62 84 ARG A O 1
ATOM 647 N N . ARG A 1 85 ? -5.971 6.907 12.662 1.00 95.38 85 ARG A N 1
ATOM 648 C CA . ARG A 1 85 ? -6.494 6.477 11.360 1.00 95.38 85 ARG A CA 1
ATOM 649 C C . ARG A 1 85 ? -6.533 7.657 10.389 1.00 95.38 85 ARG A C 1
ATOM 651 O O . ARG A 1 85 ? -6.801 8.793 10.786 1.00 95.38 85 ARG A O 1
ATOM 658 N N . ALA A 1 86 ? -6.289 7.374 9.116 1.00 96.94 86 ALA A N 1
ATOM 659 C CA . ALA A 1 86 ? -6.314 8.358 8.040 1.00 96.94 86 ALA A CA 1
ATOM 660 C C . ALA A 1 86 ? -7.122 7.838 6.844 1.00 96.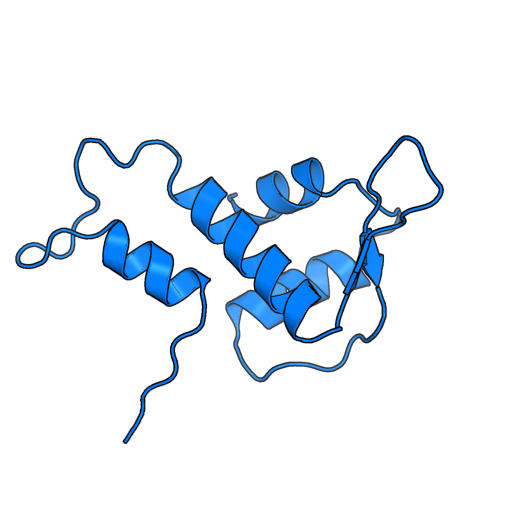94 86 ALA A C 1
ATOM 662 O O . ALA A 1 86 ? -7.432 6.648 6.759 1.00 96.94 86 ALA A O 1
ATOM 663 N N . VAL A 1 87 ? -7.507 8.752 5.951 1.00 96.69 87 VAL A N 1
ATOM 664 C CA . VAL A 1 87 ? -8.262 8.420 4.735 1.00 96.69 87 VAL A CA 1
ATOM 665 C C . VAL A 1 87 ? -7.352 7.824 3.663 1.00 96.69 87 VAL A C 1
ATOM 667 O O . VAL A 1 87 ? -6.150 8.087 3.671 1.00 96.69 87 VAL A O 1
ATOM 670 N N . LEU A 1 88 ? -7.935 7.078 2.717 1.00 95.44 88 LEU A N 1
ATOM 671 C CA . LEU A 1 88 ? -7.222 6.451 1.592 1.00 95.44 88 LEU A CA 1
ATOM 672 C C . LEU A 1 88 ? -6.213 7.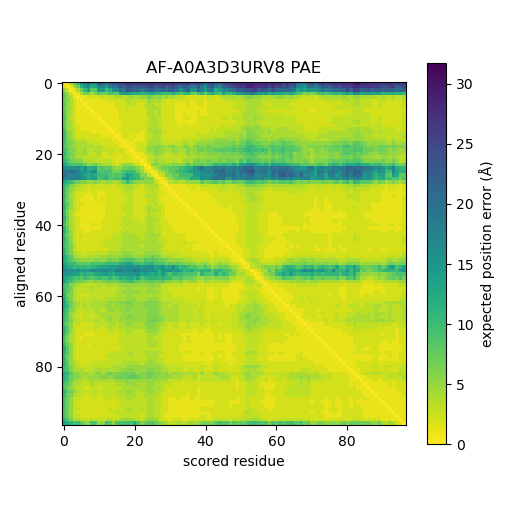394 0.922 1.00 95.44 88 LEU A C 1
ATOM 674 O O . LEU A 1 88 ? -5.032 7.075 0.849 1.00 95.44 88 LEU A O 1
ATOM 678 N N . GLN A 1 89 ? -6.654 8.589 0.515 1.00 95.31 89 GLN A N 1
ATOM 679 C CA . GLN A 1 89 ? -5.797 9.567 -0.165 1.00 95.31 89 GLN A CA 1
ATOM 680 C C . GLN A 1 89 ? -4.552 9.932 0.656 1.00 95.31 89 GLN A C 1
ATOM 682 O O . GLN A 1 89 ? -3.461 10.032 0.108 1.00 95.31 89 GLN A O 1
ATOM 687 N N . THR A 1 90 ? -4.694 10.097 1.974 1.00 96.94 90 THR A N 1
ATOM 688 C CA . THR A 1 90 ? -3.564 10.416 2.855 1.00 96.94 90 THR A CA 1
ATOM 689 C C . THR A 1 90 ? -2.549 9.278 2.902 1.00 96.94 90 THR A C 1
ATOM 691 O O . THR A 1 90 ? -1.353 9.543 2.962 1.00 96.94 90 THR A O 1
ATOM 694 N N . TRP A 1 91 ? -3.004 8.025 2.880 1.00 97.81 91 TRP A N 1
ATOM 695 C CA . TRP A 1 91 ? -2.106 6.872 2.836 1.00 97.81 91 TRP A CA 1
ATOM 696 C C . TRP A 1 91 ? -1.384 6.758 1.501 1.00 97.81 91 TRP A C 1
ATOM 698 O O . TRP A 1 91 ? -0.168 6.610 1.509 1.00 97.81 91 TRP A O 1
ATOM 708 N N . VAL A 1 92 ? -2.095 6.941 0.385 1.00 97.06 92 VAL A N 1
ATOM 709 C CA . VAL A 1 92 ? -1.477 6.967 -0.950 1.00 97.06 92 VAL A CA 1
ATOM 710 C C . VAL A 1 92 ? -0.372 8.023 -1.013 1.00 97.06 92 VAL A C 1
ATOM 712 O O . VAL A 1 92 ? 0.744 7.705 -1.408 1.00 97.06 92 VAL A O 1
ATOM 715 N N . SER A 1 93 ? -0.638 9.250 -0.549 1.00 96.25 93 SER A N 1
ATOM 716 C CA . SER A 1 93 ? 0.384 10.303 -0.485 1.00 96.25 93 SER A CA 1
ATOM 717 C C . SER A 1 93 ? 1.583 9.915 0.385 1.00 96.25 93 SER A C 1
ATOM 719 O O . SER A 1 93 ? 2.711 10.161 -0.004 1.00 96.25 93 SER A O 1
ATOM 721 N N . ARG A 1 94 ? 1.365 9.286 1.548 1.00 96.38 94 ARG A N 1
ATOM 722 C CA . ARG A 1 94 ? 2.461 8.850 2.438 1.00 96.38 94 ARG A CA 1
ATOM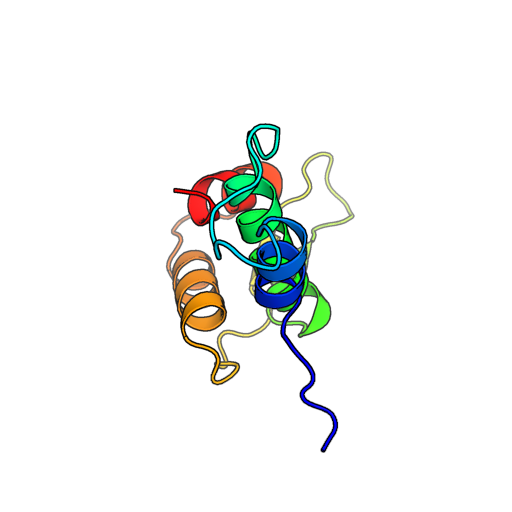 723 C C . ARG A 1 94 ? 3.307 7.719 1.854 1.00 96.38 94 ARG A C 1
ATOM 725 O O . ARG A 1 94 ? 4.463 7.583 2.239 1.00 96.38 94 ARG A O 1
ATOM 732 N N . PHE A 1 95 ? 2.724 6.870 1.012 1.00 96.81 95 PHE A N 1
ATOM 733 C CA . PHE A 1 95 ? 3.443 5.776 0.356 1.00 96.81 95 PHE A CA 1
ATOM 734 C C . PHE A 1 95 ? 4.204 6.253 -0.883 1.00 96.81 95 PHE A C 1
ATOM 736 O O . PHE A 1 95 ? 5.248 5.696 -1.196 1.00 96.81 95 PHE A O 1
ATOM 743 N N . ALA A 1 96 ? 3.716 7.300 -1.553 1.00 92.94 96 ALA A N 1
ATOM 744 C CA . ALA A 1 96 ? 4.352 7.880 -2.734 1.00 92.94 96 ALA A CA 1
ATOM 745 C C . ALA A 1 96 ? 5.649 8.666 -2.440 1.00 92.94 96 ALA A C 1
ATOM 747 O O . ALA A 1 96 ? 6.410 8.923 -3.373 1.00 92.94 96 ALA A O 1
ATOM 748 N N . GLY A 1 97 ? 5.900 9.020 -1.172 1.00 85.81 97 GLY A N 1
ATOM 749 C CA . GLY A 1 97 ? 7.015 9.873 -0.740 1.00 85.81 97 GLY A CA 1
ATOM 750 C C . GLY A 1 97 ? 6.548 11.240 -0.266 1.00 85.81 97 GLY A C 1
ATOM 751 O O . GLY A 1 97 ? 5.935 11.969 -1.075 1.00 85.81 97 GLY A O 1
#

Solvent-accessible surface area (backbone atoms only — not comparable to full-atom values): 5734 Å² total; per-residue (Å²): 132,87,83,80,70,54,62,37,56,52,51,48,59,74,38,36,35,92,85,79,70,39,71,41,96,82,51,78,63,50,47,46,54,34,13,42,27,44,54,45,50,36,42,78,70,52,28,30,48,67,47,76,93,52,98,56,52,31,47,44,84,67,44,90,73,76,78,92,41,72,69,54,37,52,52,49,49,56,62,73,70,43,94,62,79,48,38,57,69,59,51,21,50,65,61,39,104

Secondary structure (DSSP, 8-state):
------HHHHHHHHHB-TTT-SB-TT-TTHHHHHHHHHHHHHHHTTSEEE-SSSSS-BEEE------S-HHHHHHHHHHHT-SS--BHHHHHHHHH-

Sequence (97 aa):
MQNTLFLHEEILLLALRDEEGTIASGGTMYQYAIGAALLAELLLSKRIEVEQSGKRKLVNLVSPTLLDEPLVDECLGKVNSAKRRAVLQTWVSRFAG

Foldseek 3Di:
DPPDDQQLVVLLVVQADPPPRDGDPPCPCSLLVSLLSLVVSCVVVVQWDFDDPDPARWIDGDHLDDPPDVLSNVLSVVCVPDPDIDGSSVSSVVSSD